Protein AF-A0AAJ2H189-F1 (afdb_monomer_lite)

Sequence (120 aa):
MLAPIDTVSLALMANRYSSRPDVSALKIMAADKRVLATSGSAPTRSGEIFNKKIMLDQQPIGDVELTLIKPSIGELIRMQWPPILLSLLVHGLLWLLYRVVARPTRREYLQSLAREQQLQ

Secondary structure (DSSP, 8-state):
-PPP--HHHHHHHHHTTTT-TTEEEEEEEETT--EEEEE-S-TTS-EEEEEEEEEETTEEEEEEEEEEEPPPHHHHHHHHHHHHHHHHHHHHHHHHHHHHHSS--HHHHHHHHHHHHH--

pLDDT: mean 82.39, std 9.26, range [44.53, 97.56]

Structure (mmCIF, N/CA/C/O backbone):
data_AF-A0AAJ2H189-F1
#
_entry.id   AF-A0AAJ2H189-F1
#
loop_
_atom_site.group_PDB
_atom_site.id
_atom_site.type_symbol
_atom_site.label_atom_id
_atom_site.label_alt_id
_atom_site.label_comp_id
_atom_site.label_asym_id
_atom_site.label_entity_id
_atom_site.label_seq_id
_atom_site.pdbx_PDB_ins_code
_atom_site.Cartn_x
_atom_site.Cartn_y
_atom_site.Cartn_z
_atom_site.occupancy
_atom_site.B_iso_or_equiv
_atom_site.auth_seq_id
_atom_site.auth_comp_id
_atom_site.auth_asym_id
_atom_site.auth_atom_id
_atom_site.pdbx_PDB_model_num
ATOM 1 N N . MET A 1 1 ? -32.815 2.060 26.288 1.00 44.53 1 MET A N 1
ATOM 2 C CA . MET A 1 1 ? -31.411 1.898 26.727 1.00 44.53 1 MET A CA 1
ATOM 3 C C . MET A 1 1 ? -30.676 1.163 25.622 1.00 44.53 1 MET A C 1
ATOM 5 O O . MET A 1 1 ? -31.143 0.102 25.231 1.00 44.53 1 MET A O 1
ATOM 9 N N . LEU A 1 2 ? -29.613 1.745 25.063 1.00 60.91 2 LEU A N 1
ATOM 10 C CA . LEU A 1 2 ? -28.759 1.040 24.101 1.00 60.91 2 LEU A CA 1
ATOM 11 C C . LEU A 1 2 ? -28.054 -0.110 24.834 1.00 60.91 2 LEU A C 1
ATOM 13 O O . LEU A 1 2 ? -27.625 0.065 25.975 1.00 60.91 2 LEU A O 1
ATOM 17 N N . ALA A 1 3 ? -27.989 -1.285 24.209 1.00 67.75 3 ALA A N 1
ATOM 18 C CA . ALA A 1 3 ? -27.296 -2.438 24.773 1.00 67.75 3 ALA A CA 1
ATOM 19 C C . ALA A 1 3 ? -25.802 -2.120 25.006 1.00 67.75 3 ALA A C 1
ATOM 21 O O . ALA A 1 3 ? -25.241 -1.286 24.286 1.00 67.75 3 ALA A O 1
ATOM 22 N N . PRO A 1 4 ? -25.143 -2.768 25.987 1.00 75.62 4 PRO A N 1
ATOM 23 C CA . PRO A 1 4 ? -23.705 -2.627 26.184 1.00 75.62 4 PRO A CA 1
ATOM 24 C C . PRO A 1 4 ? -22.950 -2.933 24.887 1.00 75.62 4 PRO A C 1
ATOM 26 O O . PRO A 1 4 ? -23.234 -3.924 24.215 1.00 75.62 4 PRO A O 1
ATOM 29 N N . ILE A 1 5 ? -21.997 -2.075 24.530 1.00 79.19 5 ILE A N 1
ATOM 30 C CA . ILE A 1 5 ? -21.192 -2.248 23.319 1.00 79.19 5 ILE A CA 1
ATOM 31 C C . ILE A 1 5 ? -20.252 -3.444 23.518 1.00 79.19 5 ILE A C 1
ATOM 33 O O . ILE A 1 5 ? -19.351 -3.388 24.355 1.00 79.19 5 ILE A O 1
ATOM 37 N N . ASP A 1 6 ? -20.444 -4.503 22.730 1.00 86.88 6 ASP A N 1
ATOM 38 C CA . ASP A 1 6 ? -19.579 -5.685 22.729 1.00 86.88 6 ASP A CA 1
ATOM 39 C C . ASP A 1 6 ? -18.304 -5.432 21.909 1.00 86.88 6 ASP A C 1
ATOM 41 O O . ASP A 1 6 ? -18.258 -5.594 20.687 1.00 86.88 6 ASP A O 1
ATOM 45 N N . THR A 1 7 ? -17.244 -5.023 22.602 1.00 86.69 7 THR A N 1
ATOM 46 C CA . THR A 1 7 ? -15.932 -4.750 22.004 1.00 86.69 7 THR A CA 1
ATOM 47 C C . THR A 1 7 ? -15.238 -6.007 21.480 1.00 86.69 7 THR A C 1
ATOM 49 O O . THR A 1 7 ? -14.452 -5.910 20.537 1.00 86.69 7 THR A O 1
ATOM 52 N N . VAL A 1 8 ? -15.543 -7.190 22.026 1.00 87.25 8 VAL A N 1
ATOM 53 C CA . VAL A 1 8 ? -14.915 -8.457 21.619 1.00 87.25 8 VAL A CA 1
ATOM 54 C C . VAL A 1 8 ? -15.431 -8.879 20.250 1.00 87.25 8 VAL A C 1
ATOM 56 O O . VAL A 1 8 ? -14.637 -9.147 19.344 1.00 87.25 8 VAL A O 1
ATOM 59 N N . SER A 1 9 ? -16.750 -8.867 20.054 1.00 86.12 9 SER A N 1
ATOM 60 C CA . SER A 1 9 ? -17.349 -9.169 18.749 1.00 86.12 9 SER A CA 1
ATOM 61 C C . SER A 1 9 ? -16.932 -8.156 17.680 1.00 86.12 9 SER A C 1
ATOM 63 O O . SER A 1 9 ? -16.628 -8.540 16.547 1.00 86.12 9 SER A O 1
ATOM 65 N N . LEU A 1 10 ? -16.837 -6.871 18.041 1.00 87.62 10 LEU A N 1
ATOM 66 C CA . LEU A 1 10 ? -16.329 -5.827 17.145 1.00 87.62 10 LEU A CA 1
ATOM 67 C C . LEU A 1 10 ? -14.865 -6.066 16.752 1.00 87.62 10 LEU A C 1
ATOM 69 O O . LEU A 1 10 ? -14.518 -5.911 15.581 1.00 87.62 10 LEU A O 1
ATOM 73 N N . ALA A 1 11 ? -14.016 -6.490 17.690 1.00 86.88 11 ALA A N 1
ATOM 74 C CA . ALA A 1 11 ? -12.623 -6.824 17.408 1.00 86.88 11 ALA A CA 1
ATOM 75 C C . ALA A 1 11 ? -12.496 -8.044 16.483 1.00 86.88 11 ALA A C 1
ATOM 77 O O . ALA A 1 11 ? -11.724 -8.007 15.525 1.00 86.88 11 ALA A O 1
ATOM 78 N N . LEU A 1 12 ? -13.292 -9.096 16.702 1.00 88.69 12 LEU A N 1
ATOM 79 C CA . LEU A 1 12 ? -13.321 -10.274 15.827 1.00 88.69 12 LEU A CA 1
ATOM 80 C C . LEU A 1 12 ? -13.803 -9.929 14.414 1.00 88.69 12 LEU A C 1
ATOM 82 O O . LEU A 1 12 ? -13.248 -10.419 13.428 1.00 88.69 12 LEU A O 1
ATOM 86 N N . MET A 1 13 ? -14.816 -9.068 14.302 1.00 87.56 13 MET A N 1
ATOM 87 C CA . MET A 1 13 ? -15.312 -8.580 13.017 1.00 87.56 13 MET A CA 1
ATOM 88 C C . MET A 1 13 ? -14.258 -7.731 12.298 1.00 87.56 13 MET A C 1
ATOM 90 O O . MET A 1 13 ? -14.016 -7.945 11.109 1.00 87.56 13 MET A O 1
ATOM 94 N N . ALA A 1 14 ? -13.590 -6.822 13.013 1.00 86.88 14 ALA A N 1
ATOM 95 C CA . ALA A 1 14 ? -12.510 -6.012 12.460 1.00 86.88 14 ALA A CA 1
ATOM 96 C C . ALA A 1 14 ? -11.324 -6.879 11.999 1.00 86.88 14 ALA A C 1
ATOM 98 O O . ALA A 1 14 ? -10.769 -6.642 10.926 1.00 86.88 14 ALA A O 1
ATOM 99 N N . ASN A 1 15 ? -10.997 -7.943 12.744 1.00 87.75 15 ASN A N 1
ATOM 100 C CA . ASN A 1 15 ? -9.894 -8.851 12.431 1.00 87.75 15 ASN A CA 1
ATOM 101 C C . ASN A 1 15 ? -10.063 -9.627 11.122 1.00 87.75 15 ASN A C 1
ATOM 103 O O . ASN A 1 15 ? -9.075 -10.029 10.518 1.00 87.75 15 ASN A O 1
ATOM 107 N N . ARG A 1 16 ? -11.284 -9.783 10.601 1.00 85.12 16 ARG A N 1
ATOM 108 C CA . ARG A 1 16 ? -11.476 -10.394 9.272 1.00 85.12 16 ARG A CA 1
ATOM 109 C C . ARG A 1 16 ? -10.827 -9.585 8.150 1.00 85.12 16 ARG A C 1
ATOM 111 O O . ARG A 1 16 ? -10.478 -10.150 7.118 1.00 85.12 16 ARG A O 1
ATOM 118 N N . TYR A 1 17 ? -10.654 -8.282 8.351 1.00 81.56 17 TYR A N 1
ATOM 119 C CA . TYR A 1 17 ? -10.084 -7.378 7.359 1.00 81.56 17 TYR A CA 1
ATOM 120 C C . TYR A 1 17 ? -8.574 -7.165 7.527 1.00 81.56 17 TYR A C 1
ATOM 122 O O . TYR A 1 17 ? -7.965 -6.578 6.638 1.00 81.56 17 TYR A O 1
ATOM 130 N N . SER A 1 18 ? -7.953 -7.678 8.598 1.00 77.81 18 SER A N 1
ATOM 131 C CA . SER A 1 18 ? -6.507 -7.527 8.839 1.00 77.81 18 SER A CA 1
ATOM 132 C C . SER A 1 18 ? -5.641 -8.278 7.828 1.00 77.81 18 SER A C 1
ATOM 134 O O . SER A 1 18 ? -4.544 -7.830 7.509 1.00 77.81 18 SER A O 1
ATOM 136 N N . SER A 1 19 ? -6.155 -9.388 7.294 1.00 78.00 19 SER A N 1
ATOM 137 C CA . SER A 1 19 ? -5.468 -10.247 6.322 1.00 78.00 19 SER A CA 1
ATOM 138 C C . SER A 1 19 ? -5.495 -9.712 4.887 1.00 78.00 19 SER A C 1
ATOM 140 O O . SER A 1 19 ? -4.858 -10.291 4.007 1.00 78.00 19 SER A O 1
ATOM 142 N N . ARG A 1 20 ? -6.229 -8.622 4.622 1.00 79.50 20 ARG A N 1
ATOM 143 C CA . ARG A 1 20 ? -6.278 -8.025 3.286 1.00 79.50 20 ARG A CA 1
ATOM 144 C C . ARG A 1 20 ? -5.016 -7.197 3.037 1.00 79.50 20 ARG A C 1
ATOM 146 O O . ARG A 1 20 ? -4.746 -6.289 3.820 1.00 79.50 20 ARG A O 1
ATOM 153 N N . PRO A 1 21 ? -4.293 -7.436 1.929 1.00 74.00 21 PRO A N 1
ATOM 154 C CA . PRO A 1 21 ? -3.051 -6.723 1.627 1.00 74.00 21 PRO A CA 1
ATOM 155 C C . PRO A 1 21 ? -3.260 -5.222 1.389 1.00 74.00 21 PRO A C 1
ATOM 157 O O . PRO A 1 21 ? -2.318 -4.454 1.531 1.00 74.00 21 PRO A O 1
ATOM 160 N N . ASP A 1 22 ? -4.484 -4.792 1.079 1.00 78.88 22 ASP A N 1
ATOM 161 C CA . ASP A 1 22 ? -4.803 -3.386 0.810 1.00 78.88 22 ASP A CA 1
ATOM 162 C C . ASP A 1 22 ? -5.206 -2.609 2.075 1.00 78.88 22 ASP A C 1
ATOM 164 O O . ASP A 1 22 ? -5.320 -1.384 2.041 1.00 78.88 22 ASP A O 1
ATOM 168 N N . VAL A 1 23 ? -5.435 -3.294 3.203 1.00 80.19 23 VAL A N 1
ATOM 169 C CA . VAL A 1 23 ? -5.921 -2.685 4.449 1.00 80.19 23 VAL A CA 1
ATOM 170 C C . VAL A 1 23 ? -4.765 -2.507 5.429 1.00 80.19 23 VAL A C 1
ATOM 172 O O . VAL A 1 23 ? -4.207 -3.467 5.956 1.00 80.19 23 VAL A O 1
ATOM 175 N N . SER A 1 24 ? -4.427 -1.249 5.707 1.00 82.69 24 SER A N 1
ATOM 176 C CA . SER A 1 24 ? -3.389 -0.869 6.669 1.00 82.69 24 SER A CA 1
ATOM 177 C C . SER A 1 24 ? -3.902 -1.001 8.103 1.00 82.69 24 SER A C 1
ATOM 179 O O . SER A 1 24 ? -3.295 -1.672 8.944 1.00 82.69 24 SER A O 1
ATOM 181 N N . ALA A 1 25 ? -5.058 -0.380 8.357 1.00 85.69 25 ALA A N 1
ATOM 182 C CA . ALA A 1 25 ? -5.704 -0.309 9.658 1.00 85.69 25 ALA A CA 1
ATOM 183 C C . ALA A 1 25 ? -7.226 -0.211 9.504 1.00 85.69 25 ALA A C 1
ATOM 185 O O . ALA A 1 25 ? -7.724 0.403 8.563 1.00 85.69 25 ALA A O 1
ATOM 186 N N . LEU A 1 26 ? -7.961 -0.772 10.454 1.00 87.69 26 LEU A N 1
ATOM 187 C CA . LEU A 1 26 ? -9.397 -0.609 10.616 1.00 87.69 26 LEU A CA 1
ATOM 188 C C . LEU A 1 26 ? -9.671 -0.263 12.076 1.00 87.69 26 LEU A C 1
ATOM 190 O O . LEU A 1 26 ? -9.319 -1.026 12.975 1.00 87.69 26 LEU A O 1
ATOM 194 N N . LYS A 1 27 ? -10.318 0.872 12.308 1.00 89.81 27 LYS A N 1
ATOM 195 C CA . LYS A 1 27 ? -10.608 1.398 13.635 1.00 89.81 27 LYS A CA 1
ATOM 196 C C . LYS A 1 27 ? -12.100 1.662 13.761 1.00 89.81 27 LYS A C 1
ATOM 198 O O . LYS A 1 27 ? -12.682 2.400 12.974 1.00 89.81 27 LYS A O 1
ATOM 203 N N . ILE A 1 28 ? -12.718 1.049 14.760 1.00 89.12 28 ILE A N 1
ATOM 204 C CA . ILE A 1 28 ? -14.128 1.238 15.099 1.00 89.12 28 ILE A CA 1
ATOM 205 C C . ILE A 1 28 ? -14.173 2.104 16.352 1.00 89.12 28 ILE A C 1
ATOM 207 O O . ILE A 1 28 ? -13.521 1.792 17.351 1.00 89.12 28 ILE A O 1
ATOM 211 N N . MET A 1 29 ? -14.922 3.197 16.296 1.00 91.31 29 MET A N 1
ATOM 212 C CA . MET A 1 29 ? -15.018 4.195 17.355 1.00 91.31 29 MET A CA 1
ATOM 213 C C . MET A 1 29 ? -16.472 4.382 17.778 1.00 91.31 29 MET A C 1
ATOM 215 O O . MET A 1 29 ? -17.381 4.315 16.953 1.00 91.31 29 MET A O 1
ATOM 219 N N . ALA A 1 30 ? -16.689 4.623 19.067 1.00 88.12 30 ALA A N 1
ATOM 220 C CA . ALA A 1 30 ? -17.978 5.058 19.593 1.00 88.12 30 ALA A CA 1
ATOM 221 C C . ALA A 1 30 ? -18.241 6.535 19.244 1.00 88.12 30 ALA A C 1
ATOM 223 O O . ALA A 1 30 ? -17.350 7.249 18.780 1.00 88.12 30 ALA A O 1
ATOM 224 N N . ALA A 1 31 ? -19.471 7.002 19.476 1.00 85.81 31 ALA A N 1
ATOM 225 C CA . ALA A 1 31 ? -19.878 8.391 19.229 1.00 85.81 31 ALA A CA 1
ATOM 226 C C . ALA A 1 31 ? -19.038 9.438 19.999 1.00 85.81 31 ALA A C 1
ATOM 228 O O . ALA A 1 31 ? -18.918 10.580 19.564 1.00 85.81 31 ALA A O 1
ATOM 229 N N . ASP A 1 32 ? -18.417 9.040 21.113 1.00 86.38 32 ASP A N 1
ATOM 230 C CA . ASP A 1 32 ? -17.480 9.829 21.927 1.00 86.38 32 ASP A CA 1
ATOM 231 C C . ASP A 1 32 ? -16.029 9.805 21.395 1.00 86.38 32 ASP A C 1
ATOM 233 O O . ASP A 1 32 ? -15.114 10.300 22.051 1.00 86.38 32 ASP A O 1
ATOM 237 N N . LYS A 1 33 ? -15.800 9.209 20.218 1.00 84.19 33 LYS A N 1
ATOM 238 C CA . LYS A 1 33 ? -14.486 8.936 19.609 1.00 84.19 33 LYS A CA 1
ATOM 239 C C . LYS A 1 33 ? -13.582 7.981 20.392 1.00 84.19 33 LYS A C 1
ATOM 241 O O . LYS A 1 33 ? -12.406 7.827 20.047 1.00 84.19 33 LYS A O 1
ATOM 246 N N . ARG A 1 34 ? -14.104 7.279 21.398 1.00 87.62 34 ARG A N 1
ATOM 247 C CA . ARG A 1 34 ? -13.372 6.203 22.067 1.00 87.62 34 ARG A CA 1
ATOM 248 C C . ARG A 1 34 ? -13.197 5.027 21.115 1.00 87.62 34 ARG A C 1
ATOM 250 O O . ARG A 1 34 ? -14.137 4.606 20.445 1.00 87.62 34 ARG A O 1
ATOM 257 N N . VAL A 1 35 ? -11.989 4.475 21.071 1.00 87.94 35 VAL A N 1
ATOM 258 C CA . VAL A 1 35 ? -11.678 3.304 20.243 1.00 87.94 35 VAL A CA 1
ATOM 259 C C . VAL A 1 35 ? -12.318 2.067 20.863 1.00 87.94 35 VAL A C 1
ATOM 261 O O . VAL A 1 35 ? -12.018 1.724 22.002 1.00 87.94 35 VAL A O 1
ATOM 264 N N . LEU A 1 36 ? -13.200 1.410 20.113 1.00 88.38 36 LEU A N 1
ATOM 265 C CA . LEU A 1 36 ? -13.891 0.187 20.527 1.00 88.38 36 LEU A CA 1
ATOM 266 C C . LEU A 1 36 ? -13.172 -1.066 20.033 1.00 88.38 36 LEU A C 1
ATOM 268 O O . LEU A 1 36 ? -13.118 -2.069 20.737 1.00 88.38 36 LEU A O 1
ATOM 272 N N . ALA A 1 37 ? -12.622 -1.000 18.823 1.00 88.50 37 ALA A N 1
ATOM 273 C CA . ALA A 1 37 ? -11.840 -2.067 18.223 1.00 88.50 37 ALA A CA 1
ATOM 274 C C . ALA A 1 37 ? -10.828 -1.485 17.233 1.00 88.50 37 ALA A C 1
ATOM 276 O O . ALA A 1 37 ? -11.101 -0.496 16.549 1.00 88.50 37 ALA A O 1
ATOM 277 N N . THR A 1 38 ? -9.662 -2.117 17.157 1.00 86.44 38 THR A N 1
ATOM 278 C CA . THR A 1 38 ? -8.618 -1.807 16.180 1.00 86.44 38 THR A CA 1
ATOM 279 C C . THR A 1 38 ? -8.128 -3.101 15.551 1.00 86.44 38 THR A C 1
ATOM 281 O O . THR A 1 38 ? -8.060 -4.137 16.213 1.00 86.44 38 THR A O 1
ATOM 284 N N . SER A 1 39 ? -7.818 -3.057 14.266 1.00 83.25 39 SER A N 1
ATOM 285 C CA . SER A 1 39 ? -7.270 -4.179 13.523 1.00 83.25 39 SER A CA 1
ATOM 286 C C . SER A 1 39 ? -6.435 -3.685 12.345 1.00 83.25 39 SER A C 1
ATOM 288 O O . SER A 1 39 ? -6.461 -2.500 12.021 1.00 83.25 39 SER A O 1
ATOM 290 N N . GLY A 1 40 ? -5.697 -4.581 11.698 1.00 76.25 40 GLY A N 1
ATOM 291 C CA . GLY A 1 40 ? -4.816 -4.264 10.577 1.00 76.25 40 GLY A CA 1
ATOM 292 C C . GLY A 1 40 ? -3.385 -4.727 10.805 1.00 76.25 40 GLY A C 1
ATOM 293 O O . GLY A 1 40 ? -2.959 -4.971 11.933 1.00 76.25 40 GLY A O 1
ATOM 294 N N . SER A 1 41 ? -2.656 -4.861 9.703 1.00 71.25 41 SER A N 1
ATOM 295 C CA . SER A 1 41 ? -1.294 -5.400 9.683 1.00 71.25 41 SER A CA 1
ATOM 296 C C . SER A 1 41 ? -0.220 -4.328 9.891 1.00 71.25 41 SER A C 1
ATOM 298 O O . SER A 1 41 ? 0.928 -4.653 10.185 1.00 71.25 41 SER A O 1
ATOM 300 N N . ALA A 1 42 ? -0.570 -3.048 9.733 1.00 70.19 42 ALA A N 1
ATOM 301 C CA . ALA A 1 42 ? 0.373 -1.939 9.835 1.00 70.19 42 ALA A CA 1
ATOM 302 C C . ALA A 1 42 ? -0.313 -0.656 10.350 1.00 70.19 42 ALA A C 1
ATOM 304 O O . ALA A 1 42 ? -0.389 0.336 9.630 1.00 70.19 42 ALA A O 1
ATOM 305 N N . PRO A 1 43 ? -0.792 -0.624 11.608 1.00 63.50 43 PRO A N 1
ATOM 306 C CA . PRO A 1 43 ? -1.604 0.479 12.136 1.00 63.50 43 PRO A CA 1
ATOM 307 C C . PRO A 1 43 ? -0.913 1.854 12.146 1.00 63.50 43 PRO A C 1
ATOM 309 O O . PRO A 1 43 ? -1.586 2.877 12.208 1.00 63.50 43 PRO A O 1
ATOM 312 N N . THR A 1 44 ? 0.419 1.895 12.070 1.00 68.12 44 THR A N 1
ATOM 313 C CA . THR A 1 44 ? 1.226 3.124 11.989 1.00 68.12 44 THR A CA 1
ATOM 314 C C . THR A 1 44 ? 1.580 3.531 10.556 1.00 68.12 44 THR A C 1
ATOM 316 O O . THR A 1 44 ? 2.158 4.597 10.346 1.00 68.12 44 THR A O 1
ATOM 319 N N . ARG A 1 45 ? 1.264 2.699 9.554 1.00 68.31 45 ARG A N 1
ATOM 320 C CA . ARG A 1 45 ? 1.564 2.984 8.150 1.00 68.31 45 ARG A CA 1
ATOM 321 C C . ARG A 1 45 ? 0.530 3.968 7.615 1.00 68.31 45 ARG A C 1
ATOM 323 O O . ARG A 1 45 ? -0.633 3.620 7.406 1.00 68.31 45 ARG A O 1
ATOM 330 N N . SER A 1 46 ? 0.990 5.197 7.395 1.00 65.75 46 SER A N 1
ATOM 331 C CA . SER A 1 46 ? 0.209 6.273 6.791 1.00 65.75 46 SER A CA 1
ATOM 332 C C . SER A 1 46 ? -0.296 5.873 5.407 1.00 65.75 46 SER A C 1
ATOM 334 O O . SER A 1 46 ? 0.430 5.281 4.604 1.00 65.75 46 SER A O 1
ATOM 336 N N . GLY A 1 47 ? -1.544 6.220 5.125 1.00 76.06 47 GLY A N 1
ATOM 337 C CA . GLY A 1 47 ? -2.245 5.819 3.917 1.00 76.06 47 GLY A CA 1
ATOM 338 C C . GLY A 1 47 ? -3.466 6.690 3.673 1.00 76.06 47 GLY A C 1
ATOM 339 O O . GLY A 1 47 ? -3.626 7.737 4.301 1.00 76.06 47 GLY A O 1
ATOM 340 N N . GLU A 1 48 ? -4.314 6.273 2.744 1.00 81.44 48 GLU A N 1
ATOM 341 C CA . GLU A 1 48 ? -5.578 6.964 2.503 1.00 81.44 48 GLU A CA 1
ATOM 342 C C . GLU A 1 48 ? -6.583 6.579 3.590 1.00 81.44 48 GLU A C 1
ATOM 344 O O . GLU A 1 48 ? -6.780 5.393 3.856 1.00 81.44 48 GLU A O 1
ATOM 349 N N . ILE A 1 49 ? -7.177 7.580 4.242 1.00 85.94 49 ILE A N 1
ATOM 350 C CA . ILE A 1 49 ? -8.077 7.388 5.379 1.00 85.94 49 ILE A CA 1
ATOM 351 C C . ILE A 1 49 ? -9.511 7.614 4.913 1.00 85.94 49 ILE A C 1
ATOM 353 O O . ILE A 1 49 ? -9.885 8.718 4.519 1.00 85.94 49 ILE A O 1
ATOM 357 N N . PHE A 1 50 ? -10.327 6.576 5.023 1.00 85.56 50 PHE A N 1
ATOM 358 C CA . PHE A 1 50 ? -11.756 6.622 4.760 1.00 85.56 50 PHE A CA 1
ATOM 359 C C . PHE A 1 50 ? -12.507 6.582 6.082 1.00 85.56 50 PHE A C 1
ATOM 361 O O . PHE A 1 50 ? -12.409 5.610 6.827 1.00 85.56 50 PHE A O 1
ATOM 368 N N . ASN A 1 51 ? -13.283 7.624 6.367 1.00 88.44 51 ASN A N 1
ATOM 369 C CA . ASN A 1 51 ? -14.140 7.679 7.546 1.00 88.44 51 ASN A CA 1
ATOM 370 C C . ASN A 1 51 ? -15.609 7.530 7.136 1.00 88.44 51 ASN A C 1
ATOM 372 O O . ASN A 1 51 ? -16.080 8.216 6.225 1.00 88.44 51 ASN A O 1
ATOM 376 N N . LYS A 1 52 ? -16.338 6.647 7.819 1.00 88.31 52 LYS A N 1
ATOM 377 C CA . LYS A 1 52 ? -17.780 6.482 7.652 1.00 88.31 52 LYS A CA 1
ATOM 378 C C . LYS A 1 52 ? -18.488 6.509 9.001 1.00 88.31 52 LYS A C 1
ATOM 380 O O . LYS A 1 52 ? -18.240 5.659 9.855 1.00 88.31 52 LYS A O 1
ATOM 385 N N . LYS A 1 53 ? -19.430 7.444 9.145 1.00 88.06 53 LYS A N 1
ATOM 386 C CA . LYS A 1 53 ? -20.308 7.536 10.316 1.00 88.06 53 LYS A CA 1
ATOM 387 C C . LYS A 1 53 ? -21.323 6.398 10.320 1.00 88.06 53 LYS A C 1
ATOM 389 O O . LYS A 1 53 ? -21.943 6.111 9.293 1.00 88.06 53 LYS A O 1
ATOM 394 N N . ILE A 1 54 ? -21.523 5.784 11.478 1.00 84.94 54 ILE A N 1
ATOM 395 C CA . ILE A 1 54 ? -22.584 4.809 11.724 1.00 84.94 54 ILE A CA 1
ATOM 396 C C . ILE A 1 54 ? -23.773 5.557 12.329 1.00 84.94 54 ILE A C 1
ATOM 398 O O . ILE A 1 54 ? -23.655 6.160 13.396 1.00 84.94 54 ILE A O 1
ATOM 402 N N . MET A 1 55 ? -24.922 5.505 11.654 1.00 86.38 55 MET A N 1
ATOM 403 C CA . MET A 1 55 ? -26.168 6.101 12.136 1.00 86.38 55 MET A CA 1
ATOM 404 C C . MET A 1 55 ? -27.170 5.009 12.501 1.00 86.38 55 MET A C 1
ATOM 406 O O . MET A 1 55 ? -27.375 4.075 11.728 1.00 86.38 55 MET A O 1
ATOM 410 N N . LEU A 1 56 ? -27.804 5.146 13.661 1.00 83.56 56 LEU A N 1
ATOM 411 C CA . LEU A 1 56 ? -28.946 4.345 14.084 1.00 83.56 56 LEU A CA 1
ATOM 412 C C . LEU A 1 56 ? -30.086 5.309 14.380 1.00 83.56 56 LEU A C 1
ATOM 414 O O . LEU A 1 56 ? -29.924 6.200 15.206 1.00 83.56 56 LEU A O 1
ATOM 418 N N . ASP A 1 57 ? -31.204 5.150 13.677 1.00 82.81 57 ASP A N 1
ATOM 419 C CA . ASP A 1 57 ? -32.387 6.003 13.847 1.00 82.81 57 ASP A CA 1
ATOM 420 C C . ASP A 1 57 ? -32.051 7.510 13.827 1.00 82.81 57 ASP A C 1
ATOM 422 O O . ASP A 1 57 ? -32.397 8.279 14.718 1.00 82.81 57 ASP A O 1
ATOM 426 N N . GLN A 1 58 ? -31.263 7.913 12.821 1.00 79.94 58 GLN A N 1
ATOM 427 C CA . GLN A 1 58 ? -30.763 9.283 12.614 1.00 79.94 58 GLN A CA 1
ATOM 428 C C . GLN A 1 58 ? -29.798 9.819 13.689 1.00 79.94 58 GLN A C 1
ATOM 430 O O . GLN A 1 58 ? -29.291 10.932 13.545 1.00 79.94 58 GLN A O 1
ATOM 435 N N . GLN A 1 59 ? -29.449 9.029 14.708 1.00 81.38 59 GLN A N 1
ATOM 436 C CA . GLN A 1 59 ? -28.429 9.386 15.691 1.00 81.38 59 GLN A CA 1
ATOM 437 C C . GLN A 1 59 ? -27.074 8.749 15.342 1.00 81.38 59 GLN A C 1
ATOM 439 O O . GLN A 1 59 ? -27.007 7.548 15.063 1.00 81.38 59 GLN A O 1
ATOM 444 N N . PRO A 1 60 ? -25.970 9.519 15.342 1.00 83.44 60 PRO A N 1
ATOM 445 C CA . PRO A 1 60 ? -24.638 8.962 15.146 1.00 83.44 60 PRO A CA 1
ATOM 446 C C . PRO A 1 60 ? -24.243 8.134 16.376 1.00 83.44 60 PRO A C 1
ATOM 448 O O . PRO A 1 60 ? -24.096 8.670 17.471 1.00 83.44 60 PRO A O 1
ATOM 451 N N . ILE A 1 61 ? -24.062 6.827 16.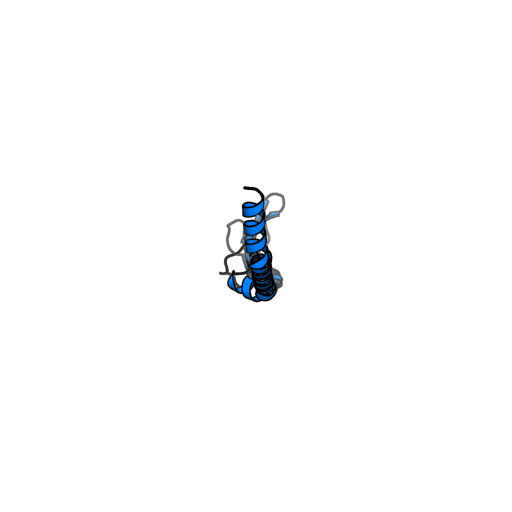192 1.00 86.81 61 ILE A N 1
ATOM 452 C CA . ILE A 1 61 ? -23.697 5.890 17.269 1.00 86.81 61 ILE A CA 1
ATOM 453 C C . ILE A 1 61 ? -22.202 5.547 17.287 1.00 86.81 61 ILE A C 1
ATOM 455 O O . ILE A 1 61 ? -21.706 4.983 18.263 1.00 86.81 61 ILE A O 1
ATOM 459 N N . GLY A 1 62 ? -21.467 5.912 16.236 1.00 87.50 6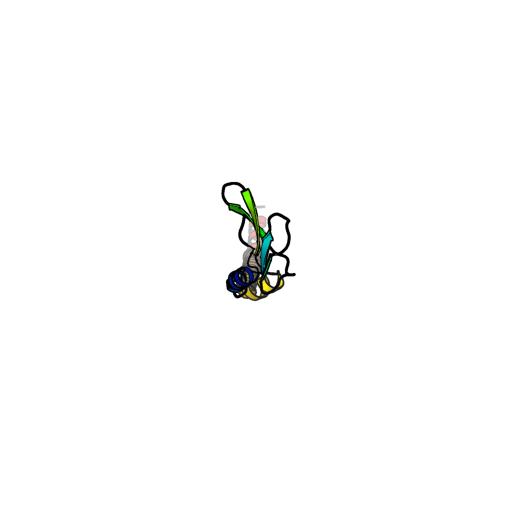2 GLY A N 1
ATOM 460 C CA . GLY A 1 62 ? -20.030 5.689 16.132 1.00 87.50 62 GLY A CA 1
ATOM 461 C C . GLY A 1 62 ? -19.481 6.001 14.748 1.00 87.50 62 GLY A C 1
ATOM 462 O O . GLY A 1 62 ? -20.224 6.405 13.856 1.00 87.50 62 GLY A O 1
ATOM 463 N N . ASP A 1 63 ? -18.186 5.768 14.571 1.00 89.75 63 ASP A N 1
ATOM 464 C CA . ASP A 1 63 ? -17.450 6.007 13.331 1.00 89.75 63 ASP A CA 1
ATOM 465 C C . ASP A 1 63 ? -16.559 4.800 13.012 1.00 89.75 63 ASP A C 1
ATOM 467 O O . ASP A 1 63 ? -15.956 4.199 13.903 1.00 89.75 63 ASP A O 1
ATOM 471 N N . VAL A 1 64 ? -16.440 4.461 11.730 1.00 89.00 64 VAL A N 1
ATOM 472 C CA . VAL A 1 64 ? -15.465 3.483 11.236 1.00 89.00 64 VAL A CA 1
ATOM 473 C C . VAL A 1 64 ? -14.440 4.212 10.393 1.00 89.00 64 VAL A C 1
ATOM 475 O O . VAL A 1 64 ? -14.787 4.896 9.432 1.00 89.00 64 VAL A O 1
ATOM 478 N N . GLU A 1 65 ? -13.176 4.044 10.746 1.00 88.62 65 GLU A N 1
ATOM 479 C CA . GLU A 1 65 ? -12.036 4.573 10.019 1.00 88.62 65 GLU A CA 1
ATOM 480 C C . GLU A 1 65 ? -11.262 3.407 9.397 1.00 88.62 65 GLU A C 1
ATOM 482 O O . GLU A 1 65 ? -10.818 2.495 10.094 1.00 88.62 65 GLU A O 1
ATOM 487 N N . LEU A 1 66 ? -11.145 3.416 8.073 1.00 86.75 66 LEU A N 1
ATOM 488 C CA . LEU A 1 66 ? -10.390 2.447 7.291 1.00 86.75 66 LEU A CA 1
ATOM 489 C C . LEU A 1 66 ? -9.199 3.158 6.657 1.00 86.75 66 LEU A C 1
ATOM 491 O O . LEU A 1 66 ? -9.378 4.065 5.848 1.00 86.75 66 LEU A O 1
ATOM 495 N N . THR A 1 67 ? -7.995 2.709 6.980 1.00 86.00 67 THR A N 1
ATOM 496 C CA . THR A 1 67 ? -6.764 3.192 6.358 1.00 86.00 67 THR A CA 1
ATOM 497 C C . THR A 1 67 ? -6.318 2.182 5.312 1.00 86.00 67 THR A C 1
ATOM 499 O O . THR A 1 67 ? -6.007 1.039 5.652 1.00 86.00 67 THR A O 1
ATOM 502 N N . LEU A 1 68 ? -6.270 2.588 4.044 1.00 85.00 68 LEU A N 1
ATOM 503 C CA . LEU A 1 68 ? -5.748 1.763 2.954 1.00 85.00 68 LEU A CA 1
ATOM 504 C C . LEU A 1 68 ? -4.233 1.911 2.826 1.00 85.00 68 LEU A C 1
ATOM 506 O O . LEU A 1 68 ? -3.679 2.993 3.037 1.00 85.00 68 LEU A O 1
ATOM 510 N N . ILE A 1 69 ? -3.552 0.827 2.455 1.00 81.56 69 ILE A N 1
ATOM 511 C CA . ILE A 1 69 ? -2.109 0.853 2.222 1.00 81.56 69 ILE A CA 1
ATOM 512 C C . ILE A 1 69 ? -1.823 1.656 0.956 1.00 81.56 69 ILE A C 1
ATOM 514 O O . ILE A 1 69 ? -2.176 1.257 -0.150 1.00 81.56 69 ILE A O 1
ATOM 518 N N . LYS A 1 70 ? -1.098 2.767 1.108 1.00 78.75 70 LYS A N 1
ATOM 519 C CA . LYS A 1 70 ? -0.474 3.442 -0.028 1.00 78.75 70 LYS A CA 1
ATOM 520 C C . LYS A 1 70 ? 0.847 2.727 -0.356 1.00 78.75 70 LYS A C 1
ATOM 522 O O . LYS A 1 70 ? 1.710 2.631 0.531 1.00 78.75 70 LYS A O 1
ATOM 527 N N . PRO A 1 71 ? 1.034 2.201 -1.582 1.00 71.31 71 PRO A N 1
ATOM 528 C CA . PRO A 1 71 ? 2.289 1.560 -1.953 1.00 71.31 71 PRO A CA 1
ATOM 529 C C . PRO A 1 71 ? 3.424 2.586 -1.877 1.00 71.31 71 PRO A C 1
ATOM 531 O O . PRO A 1 71 ? 3.290 3.725 -2.329 1.00 71.31 71 PRO A O 1
ATOM 534 N N . SER A 1 72 ? 4.534 2.197 -1.246 1.00 72.75 72 SER A N 1
ATOM 535 C CA . S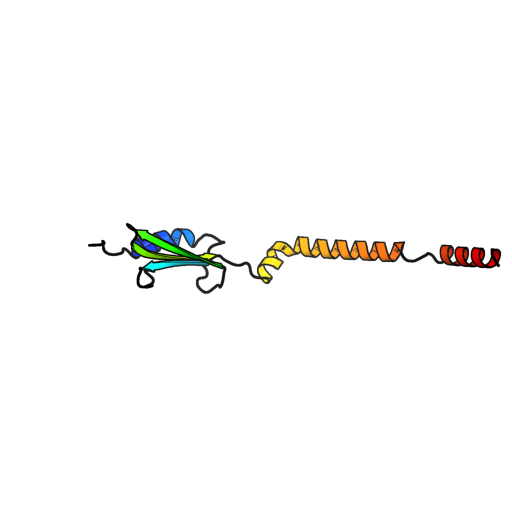ER A 1 72 ? 5.706 3.070 -1.151 1.00 72.75 72 SER A CA 1
ATOM 536 C C . SER A 1 72 ? 6.407 3.160 -2.506 1.00 72.75 72 SER A C 1
ATOM 538 O O . SER A 1 72 ? 6.291 2.247 -3.321 1.00 72.75 72 SER A O 1
ATOM 540 N N . ILE A 1 73 ? 7.186 4.222 -2.736 1.00 76.62 73 ILE A N 1
ATOM 541 C CA . ILE A 1 73 ? 7.973 4.372 -3.974 1.00 76.62 73 ILE A CA 1
ATOM 542 C C . ILE A 1 73 ? 8.877 3.147 -4.197 1.00 76.62 73 ILE A C 1
ATOM 544 O O . ILE A 1 73 ? 8.955 2.637 -5.310 1.00 76.62 73 ILE A O 1
ATOM 548 N N . GLY A 1 74 ? 9.503 2.620 -3.139 1.00 79.06 74 GLY A N 1
ATOM 549 C CA . GLY A 1 74 ? 10.347 1.423 -3.234 1.00 79.06 74 GLY A CA 1
ATOM 550 C C . GLY A 1 74 ? 9.570 0.157 -3.611 1.00 79.06 74 GLY A C 1
ATOM 551 O O . GLY A 1 74 ? 10.056 -0.671 -4.377 1.00 79.06 74 GLY A O 1
ATOM 552 N N . GLU A 1 75 ? 8.339 0.023 -3.126 1.00 79.25 75 GLU A N 1
ATOM 553 C CA . GLU A 1 75 ? 7.458 -1.110 -3.433 1.00 79.25 75 GLU A CA 1
ATOM 554 C C . GLU A 1 75 ? 6.894 -1.017 -4.857 1.00 79.25 75 GLU A C 1
ATOM 556 O O . GLU A 1 75 ? 6.825 -2.020 -5.568 1.00 79.25 75 GLU A O 1
ATOM 561 N N . LEU A 1 76 ? 6.614 0.207 -5.311 1.00 80.50 76 LEU A N 1
ATOM 562 C CA . LEU A 1 76 ? 6.245 0.513 -6.689 1.00 80.50 76 LEU A CA 1
ATOM 563 C C . LEU A 1 76 ? 7.377 0.143 -7.654 1.00 80.50 76 LEU A C 1
ATOM 565 O O . LEU A 1 76 ? 7.129 -0.527 -8.650 1.00 80.50 76 LEU A O 1
ATOM 569 N N . ILE A 1 77 ? 8.626 0.492 -7.323 1.00 84.00 77 ILE A N 1
ATOM 570 C CA . ILE A 1 77 ? 9.806 0.094 -8.105 1.00 84.00 77 ILE A CA 1
ATOM 571 C C . ILE A 1 77 ? 9.949 -1.429 -8.105 1.00 84.00 77 ILE A C 1
ATOM 573 O O . ILE A 1 77 ? 10.118 -2.024 -9.162 1.00 84.00 77 ILE A O 1
ATOM 577 N N . ARG A 1 78 ? 9.819 -2.098 -6.954 1.00 84.50 78 ARG A N 1
ATOM 578 C CA . ARG A 1 78 ? 9.923 -3.564 -6.879 1.00 84.50 78 ARG A CA 1
ATOM 579 C C . ARG A 1 78 ? 8.885 -4.284 -7.748 1.00 84.50 78 ARG A C 1
ATOM 581 O O . ARG A 1 78 ? 9.210 -5.321 -8.319 1.00 84.50 78 ARG A O 1
ATOM 588 N N . MET A 1 79 ? 7.662 -3.765 -7.856 1.00 85.38 79 MET A N 1
ATOM 589 C CA . MET A 1 79 ? 6.618 -4.354 -8.707 1.00 85.38 79 MET A CA 1
ATOM 590 C C . MET A 1 79 ? 6.706 -3.922 -10.175 1.00 85.38 79 MET A C 1
ATOM 592 O O . MET A 1 79 ? 6.388 -4.713 -11.058 1.00 85.38 79 MET A O 1
ATOM 596 N N . GLN A 1 80 ? 7.130 -2.687 -10.452 1.00 87.94 80 GLN A N 1
ATOM 597 C CA . GLN A 1 80 ? 7.065 -2.073 -11.785 1.00 87.94 80 GLN A CA 1
ATOM 598 C C . GLN A 1 80 ? 8.439 -1.794 -12.413 1.00 87.94 80 GLN A C 1
ATOM 600 O O . GLN A 1 80 ? 8.527 -1.074 -13.409 1.00 87.94 80 GLN A O 1
ATOM 605 N N . TRP A 1 81 ? 9.523 -2.376 -11.894 1.00 91.44 81 TRP A N 1
ATOM 606 C CA . TRP A 1 81 ? 10.847 -2.224 -12.503 1.00 91.44 81 TRP A CA 1
ATOM 607 C C . TRP A 1 81 ? 10.927 -2.722 -13.958 1.00 91.44 81 TRP A C 1
ATOM 609 O O . TRP A 1 81 ? 11.620 -2.056 -14.730 1.00 91.44 81 TRP A O 1
ATOM 619 N N . PRO A 1 82 ? 10.236 -3.803 -14.402 1.00 94.31 82 PRO A N 1
ATOM 620 C CA . PRO A 1 82 ? 10.397 -4.261 -15.781 1.00 94.31 82 PRO A CA 1
ATOM 621 C C . PRO A 1 82 ? 9.849 -3.255 -16.812 1.00 94.31 82 PRO A C 1
ATOM 623 O O . PRO A 1 82 ? 10.580 -2.937 -17.750 1.00 94.31 82 PRO A O 1
ATOM 626 N N . PRO A 1 83 ? 8.637 -2.675 -16.648 1.00 92.25 83 PRO A N 1
ATOM 627 C CA . PRO A 1 83 ? 8.159 -1.593 -17.512 1.00 92.25 83 PRO A CA 1
ATOM 628 C C . PRO A 1 83 ? 9.063 -0.355 -17.523 1.00 92.25 83 PRO A C 1
ATOM 630 O O . PRO A 1 83 ? 9.288 0.228 -18.582 1.00 92.25 83 PRO A O 1
ATOM 633 N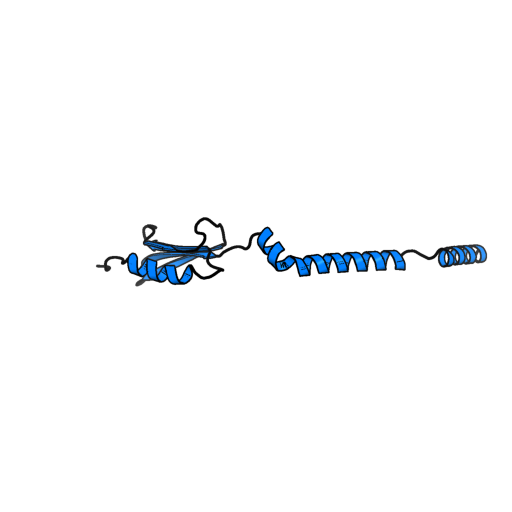 N . ILE A 1 84 ? 9.601 0.043 -16.364 1.00 90.94 84 ILE A N 1
ATOM 634 C CA . ILE A 1 84 ? 10.509 1.196 -16.259 1.00 90.94 84 ILE A CA 1
ATOM 635 C C . ILE A 1 84 ? 11.790 0.932 -17.059 1.00 90.94 84 ILE A C 1
ATOM 637 O O . ILE A 1 84 ? 12.215 1.778 -17.847 1.00 90.94 84 ILE A O 1
ATOM 641 N N . LEU A 1 85 ? 12.377 -0.257 -16.901 1.00 94.00 85 LEU A N 1
ATOM 642 C CA . LEU A 1 85 ? 13.570 -0.658 -17.639 1.00 94.00 85 LEU A CA 1
ATOM 643 C C . LEU A 1 85 ? 13.298 -0.728 -19.145 1.00 94.00 85 LEU A C 1
ATOM 645 O O . LEU A 1 85 ? 14.090 -0.221 -19.935 1.00 94.00 85 LEU A O 1
ATOM 649 N N . LEU A 1 86 ? 12.163 -1.301 -19.547 1.00 96.38 86 LEU A N 1
ATOM 650 C CA . LEU A 1 86 ? 11.764 -1.359 -20.949 1.00 96.38 86 LEU A CA 1
ATOM 651 C C . LEU A 1 86 ? 11.612 0.045 -21.549 1.00 96.38 86 LEU A C 1
ATOM 653 O O . LEU A 1 86 ? 12.117 0.295 -22.639 1.00 96.38 86 LEU A O 1
ATOM 657 N N . SER A 1 87 ? 10.983 0.977 -20.827 1.00 96.00 87 SER A N 1
ATOM 658 C CA . SER A 1 87 ? 10.857 2.374 -21.258 1.00 96.00 87 SER A CA 1
ATOM 659 C C . SER A 1 87 ? 12.222 3.034 -21.472 1.00 96.00 87 SER A C 1
ATOM 661 O O . SER A 1 87 ? 12.428 3.706 -22.486 1.00 96.00 87 SER A O 1
ATOM 663 N N . LEU A 1 88 ? 13.177 2.795 -20.566 1.00 95.75 88 LEU A N 1
ATOM 664 C CA . LEU A 1 88 ? 14.548 3.293 -20.694 1.00 95.75 88 LEU A CA 1
ATOM 665 C C . LEU A 1 88 ? 15.243 2.723 -21.937 1.00 95.75 88 LEU A C 1
ATOM 667 O O . LEU A 1 88 ? 15.869 3.471 -22.689 1.00 95.75 88 LEU A O 1
ATOM 671 N N . LEU A 1 89 ? 15.107 1.416 -22.178 1.00 97.25 89 LEU A N 1
ATOM 672 C CA . LEU A 1 89 ? 15.672 0.763 -23.359 1.00 97.25 89 LEU A CA 1
ATOM 673 C C . LEU A 1 89 ? 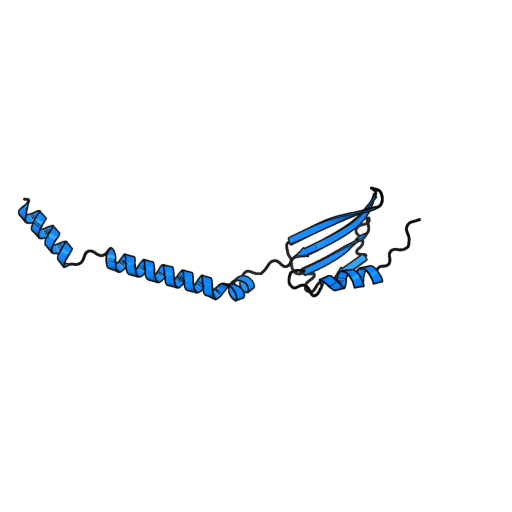15.066 1.318 -24.651 1.00 97.25 89 LEU A C 1
ATOM 675 O O . LEU A 1 89 ? 15.809 1.643 -25.574 1.00 97.25 89 LEU A O 1
ATOM 679 N N . VAL A 1 90 ? 13.741 1.485 -24.705 1.00 97.56 90 VAL A N 1
ATOM 680 C CA . VAL A 1 90 ? 13.038 2.057 -25.863 1.00 97.56 90 VAL A CA 1
ATOM 681 C C . VAL A 1 90 ? 13.510 3.484 -26.136 1.00 97.56 90 VAL A C 1
ATOM 683 O O . VAL A 1 90 ? 13.849 3.801 -27.275 1.00 97.56 90 VAL A O 1
ATOM 686 N N . HIS A 1 91 ? 13.607 4.331 -25.108 1.00 96.94 91 HIS A N 1
ATOM 687 C CA . HIS A 1 91 ? 14.131 5.691 -25.258 1.00 96.94 91 HIS A CA 1
ATOM 688 C C . HIS A 1 91 ? 15.574 5.696 -25.768 1.00 96.94 91 HIS A C 1
ATOM 690 O O . HIS A 1 91 ? 15.892 6.445 -26.691 1.00 96.94 91 HIS A O 1
ATOM 696 N N . GLY A 1 92 ? 16.439 4.843 -25.212 1.00 96.62 92 GLY A N 1
ATOM 697 C CA . GLY A 1 92 ? 17.822 4.710 -25.667 1.00 96.62 92 GLY A CA 1
ATOM 698 C C . GLY A 1 92 ? 17.912 4.279 -27.132 1.00 96.62 92 GLY A C 1
ATOM 699 O O . GLY A 1 92 ? 18.697 4.842 -27.896 1.00 96.62 92 GLY A O 1
ATOM 700 N N . LEU A 1 93 ? 17.067 3.335 -27.549 1.00 96.31 93 LEU A N 1
ATOM 701 C CA . LEU A 1 93 ? 17.018 2.852 -28.926 1.00 96.31 93 LEU A CA 1
ATOM 702 C C . LEU A 1 93 ? 16.551 3.943 -29.895 1.00 96.31 93 LEU A C 1
ATOM 704 O O . LEU A 1 93 ? 17.189 4.166 -30.922 1.00 96.31 93 LEU A O 1
ATOM 708 N N . LEU A 1 94 ? 15.479 4.661 -29.547 1.00 95.25 94 LEU A N 1
ATOM 709 C CA . LEU A 1 94 ? 14.968 5.783 -30.337 1.00 95.25 94 LEU A CA 1
ATOM 710 C C . LEU A 1 94 ? 15.995 6.911 -30.442 1.00 95.25 94 LEU A C 1
ATOM 712 O O . LEU A 1 94 ? 16.185 7.473 -31.518 1.00 95.25 94 LEU A O 1
ATOM 716 N N . TRP A 1 95 ? 16.701 7.212 -29.353 1.00 94.81 95 TRP A N 1
ATOM 717 C CA . TRP A 1 95 ? 17.764 8.212 -29.350 1.00 94.81 95 TRP A CA 1
ATOM 718 C C . TRP A 1 95 ? 18.936 7.814 -30.257 1.00 94.81 95 TRP A C 1
ATOM 720 O O . TRP A 1 95 ? 19.448 8.645 -31.009 1.00 94.81 95 TRP A O 1
ATOM 730 N N . LEU A 1 96 ? 19.342 6.541 -30.235 1.00 92.31 96 LEU A N 1
ATOM 731 C CA . LEU A 1 96 ? 20.379 6.019 -31.128 1.00 92.31 96 LEU A CA 1
ATOM 732 C C . LEU A 1 96 ? 19.937 6.055 -32.593 1.00 92.31 96 LEU A C 1
ATOM 734 O O . LEU A 1 96 ? 20.698 6.522 -33.439 1.00 92.31 96 LEU A O 1
ATOM 738 N N . LEU A 1 97 ? 18.709 5.619 -32.885 1.00 90.88 97 LEU A N 1
ATOM 739 C CA . LEU A 1 97 ? 18.124 5.689 -34.225 1.00 90.88 97 LEU A CA 1
ATOM 740 C C . LEU A 1 97 ? 18.107 7.128 -34.737 1.00 90.88 97 LEU A C 1
ATOM 742 O O . LEU A 1 97 ? 18.609 7.394 -35.827 1.00 90.88 97 LEU A O 1
ATOM 746 N N . TYR A 1 98 ? 17.624 8.066 -33.921 1.00 88.94 98 TYR A N 1
ATOM 747 C CA . TYR A 1 98 ? 17.649 9.486 -34.248 1.00 88.94 98 TYR A CA 1
ATOM 748 C C . TYR A 1 98 ? 19.074 9.971 -34.529 1.00 88.94 98 TYR A C 1
ATOM 750 O O . TYR A 1 98 ? 19.321 10.616 -35.542 1.00 88.94 98 TYR A O 1
ATOM 758 N N . ARG A 1 99 ? 20.045 9.617 -33.681 1.00 85.62 99 ARG A N 1
ATOM 759 C CA . ARG A 1 99 ? 21.444 10.024 -33.858 1.00 85.62 99 ARG A CA 1
ATOM 760 C C . ARG A 1 99 ? 22.071 9.485 -35.146 1.00 85.62 99 ARG A C 1
ATOM 762 O O . ARG A 1 99 ? 22.930 10.163 -35.709 1.00 85.62 99 ARG A O 1
ATOM 769 N N . VAL A 1 100 ? 21.704 8.280 -35.577 1.00 84.69 100 VAL A N 1
ATOM 770 C CA . VAL A 1 100 ? 22.222 7.673 -36.812 1.00 84.69 100 VAL A CA 1
ATOM 771 C C . VAL A 1 100 ? 21.545 8.275 -38.044 1.00 84.69 100 VAL A C 1
ATOM 773 O O . VAL A 1 100 ? 22.243 8.614 -38.991 1.00 84.69 100 VAL A O 1
ATOM 776 N N . VAL A 1 101 ? 20.222 8.460 -38.019 1.00 79.25 101 VAL A N 1
ATOM 777 C CA . VAL A 1 101 ? 19.449 8.988 -39.158 1.00 79.25 101 VAL A CA 1
ATOM 778 C C . VAL A 1 101 ? 19.653 10.494 -39.346 1.00 79.25 101 VAL A C 1
ATOM 780 O O . VAL A 1 101 ? 19.773 10.963 -40.471 1.00 79.25 101 VAL A O 1
ATOM 783 N N . ALA A 1 102 ? 19.725 11.269 -38.263 1.00 72.19 102 ALA A N 1
ATOM 784 C CA . ALA A 1 102 ? 19.834 12.727 -38.333 1.00 72.19 102 ALA A CA 1
ATOM 785 C C . ALA A 1 102 ? 21.263 13.234 -38.594 1.00 72.19 102 ALA A C 1
ATOM 787 O O . ALA A 1 102 ? 21.462 14.437 -38.756 1.00 72.19 102 ALA A O 1
ATOM 788 N N . ARG A 1 103 ? 22.281 12.361 -38.609 1.00 67.50 103 ARG A N 1
ATOM 789 C CA . ARG A 1 103 ? 23.638 12.760 -39.003 1.00 67.50 103 ARG A CA 1
ATOM 790 C C . ARG A 1 103 ? 23.760 12.643 -40.526 1.00 67.50 103 ARG A C 1
ATOM 792 O O . ARG A 1 103 ? 23.877 11.513 -40.996 1.00 67.50 103 ARG A O 1
ATOM 799 N N . PRO A 1 104 ? 23.792 13.760 -41.286 1.00 62.88 104 PRO A N 1
ATOM 800 C CA . PRO A 1 104 ? 24.033 13.697 -42.722 1.00 62.88 104 PRO A CA 1
ATOM 801 C C . PRO A 1 104 ? 25.355 12.980 -42.954 1.00 62.88 104 PRO A C 1
ATOM 803 O O . PRO A 1 104 ? 26.380 13.278 -42.323 1.00 62.88 104 PRO A O 1
ATOM 806 N N . THR A 1 105 ? 25.328 11.973 -43.817 1.00 67.50 105 THR A N 1
ATOM 807 C CA . THR A 1 105 ? 26.543 11.230 -44.119 1.00 67.50 105 THR A CA 1
ATOM 808 C C . THR A 1 105 ? 27.533 12.165 -44.815 1.00 67.50 105 THR A C 1
ATOM 810 O O . THR A 1 105 ? 27.149 13.056 -45.571 1.00 67.50 105 THR A O 1
ATOM 813 N N . ARG A 1 106 ? 28.846 11.981 -44.592 1.00 65.00 106 ARG A N 1
ATOM 814 C CA . ARG A 1 106 ? 29.883 12.826 -45.230 1.00 65.00 106 ARG A CA 1
ATOM 815 C C . ARG A 1 106 ? 29.715 12.925 -46.753 1.00 65.00 106 ARG A C 1
ATOM 817 O O . ARG A 1 106 ? 30.106 13.923 -47.340 1.00 65.00 106 ARG A O 1
ATOM 824 N N . ARG A 1 107 ? 29.137 11.897 -47.383 1.00 64.69 107 ARG A N 1
ATOM 825 C CA . ARG A 1 107 ? 28.837 11.872 -48.819 1.00 64.69 107 ARG A CA 1
ATOM 826 C C . ARG A 1 107 ? 27.726 12.845 -49.207 1.00 64.69 107 ARG A C 1
ATOM 828 O O . ARG A 1 107 ? 27.912 13.579 -50.166 1.00 64.69 107 ARG A O 1
ATOM 835 N N . GLU A 1 108 ? 26.629 12.889 -48.458 1.00 72.31 108 GLU A N 1
ATOM 836 C CA . GLU A 1 108 ? 25.529 13.834 -48.703 1.00 72.31 108 GLU A CA 1
ATOM 837 C C . GLU A 1 108 ? 25.987 15.282 -48.510 1.00 72.31 108 GLU A C 1
ATOM 839 O O . GLU A 1 108 ? 25.660 16.138 -49.324 1.00 72.31 108 GLU A O 1
ATOM 844 N N . TYR A 1 109 ? 26.830 15.536 -47.503 1.00 72.75 109 TYR A N 1
ATOM 845 C CA . TYR A 1 109 ? 27.427 16.854 -47.270 1.00 72.75 109 TYR A CA 1
ATOM 846 C C . TYR A 1 109 ? 28.376 17.298 -48.401 1.00 72.75 109 TYR A C 1
ATOM 848 O O . TYR A 1 109 ? 28.372 18.450 -48.823 1.00 72.75 109 TYR A O 1
ATOM 856 N N . LEU A 1 110 ? 29.195 16.387 -48.936 1.00 77.81 110 LEU A N 1
ATOM 857 C CA . LEU A 1 110 ? 30.062 16.702 -50.079 1.00 77.81 110 LEU A CA 1
ATOM 858 C C . LEU A 1 110 ? 29.257 16.916 -51.369 1.00 77.81 110 LEU A C 1
ATOM 860 O O . LEU A 1 110 ? 29.612 17.768 -52.179 1.00 77.81 110 LEU A O 1
ATOM 864 N N . GLN A 1 111 ? 28.165 16.172 -51.556 1.00 80.12 111 GLN A N 1
ATOM 865 C CA . GLN A 1 111 ? 27.270 16.344 -52.700 1.00 80.12 111 GLN A CA 1
ATOM 866 C C . GLN A 1 111 ? 26.467 17.648 -52.633 1.00 80.12 111 GLN A C 1
ATOM 868 O O . GLN A 1 111 ? 26.238 18.254 -53.679 1.00 80.12 111 GLN A O 1
ATOM 873 N N . SER A 1 112 ? 26.062 18.104 -51.441 1.00 76.44 112 SER A N 1
ATOM 874 C CA . SER A 1 112 ? 25.416 19.411 -51.283 1.00 76.44 112 SER A CA 1
ATOM 875 C C . SER A 1 112 ? 26.379 20.550 -51.614 1.00 76.44 112 SER A C 1
ATOM 877 O O . SER A 1 112 ? 26.025 21.418 -52.404 1.00 76.44 112 SER A O 1
ATOM 879 N N . LEU A 1 113 ? 27.624 20.487 -51.127 1.00 79.06 113 LEU A N 1
ATOM 880 C CA . LEU A 1 113 ? 28.661 21.471 -51.459 1.00 79.06 113 LEU A CA 1
ATOM 881 C C . LEU A 1 113 ? 28.984 21.502 -52.960 1.00 79.06 113 LEU A C 1
ATOM 883 O O . LEU A 1 113 ? 29.100 22.574 -53.545 1.00 79.06 113 LEU A O 1
ATOM 887 N N . ALA A 1 114 ? 29.095 20.336 -53.604 1.00 80.00 114 ALA A N 1
ATOM 888 C CA . ALA A 1 114 ? 29.356 20.261 -55.041 1.00 80.00 114 ALA A CA 1
ATOM 889 C C . ALA A 1 114 ? 28.212 20.865 -55.876 1.00 80.00 114 ALA A C 1
ATOM 891 O O . ALA A 1 114 ? 28.472 21.536 -56.870 1.00 80.00 114 ALA A O 1
ATOM 892 N N . ARG A 1 115 ? 26.948 20.668 -55.467 1.00 80.25 115 ARG A N 1
ATOM 893 C CA . ARG A 1 115 ? 25.796 21.322 -56.114 1.00 80.25 115 ARG A CA 1
ATOM 894 C C . ARG A 1 115 ? 25.793 22.830 -55.903 1.00 80.25 115 ARG A C 1
ATOM 896 O O . ARG A 1 115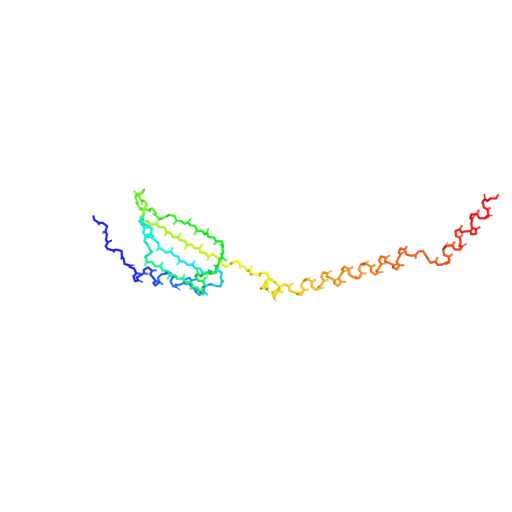 ? 25.493 23.553 -56.842 1.00 80.25 115 ARG A O 1
ATOM 903 N N . GLU A 1 116 ? 26.125 23.301 -54.705 1.00 81.12 116 GLU A N 1
ATOM 904 C CA . GLU A 1 116 ? 26.219 24.737 -54.417 1.00 81.12 116 GLU A CA 1
ATOM 905 C C . GLU A 1 116 ? 27.301 25.416 -55.266 1.00 81.12 116 GLU A C 1
ATOM 907 O O . GLU A 1 116 ? 27.055 26.485 -55.813 1.00 81.12 116 GLU A O 1
ATOM 912 N N . GLN A 1 117 ? 28.451 24.764 -55.467 1.00 79.00 117 GLN A N 1
ATOM 913 C CA . GLN A 1 117 ? 29.509 25.257 -56.358 1.00 79.00 117 GLN A CA 1
ATOM 914 C C . GLN A 1 117 ? 29.129 25.251 -57.846 1.00 79.00 117 GLN A C 1
ATOM 916 O O . GLN A 1 117 ? 29.714 26.002 -58.614 1.00 79.00 117 GLN A O 1
ATOM 921 N N . GLN A 1 118 ? 28.186 24.403 -58.268 1.00 77.69 118 GLN A N 1
ATOM 922 C CA . GLN A 1 118 ? 27.684 24.369 -59.650 1.00 77.69 118 GLN A CA 1
ATOM 923 C C . GLN A 1 118 ? 26.567 25.388 -59.921 1.00 77.69 118 GLN A C 1
ATOM 925 O O . GLN A 1 118 ? 26.227 25.616 -61.079 1.00 77.69 118 GLN A O 1
ATOM 930 N N . LEU A 1 119 ? 25.961 25.945 -58.869 1.00 76.31 119 LEU A N 1
ATOM 931 C CA . LEU A 1 119 ? 24.877 26.929 -58.952 1.00 76.31 119 LEU A CA 1
ATOM 932 C C . LEU A 1 119 ? 25.371 28.382 -58.809 1.00 76.31 119 LEU A C 1
ATOM 934 O O . LEU A 1 119 ? 24.564 29.298 -58.970 1.00 76.31 119 LEU A O 1
ATOM 938 N N . GLN A 1 120 ? 26.656 28.584 -58.497 1.00 57.62 120 GLN A N 1
ATOM 939 C CA . GLN A 1 120 ? 27.363 29.873 -58.530 1.00 57.62 120 GLN A CA 1
ATOM 940 C C . GLN A 1 120 ? 28.059 30.076 -59.876 1.00 57.62 120 GLN A C 1
ATOM 942 O O . GLN A 1 120 ? 28.081 31.240 -60.332 1.00 57.62 120 GLN A O 1
#

Foldseek 3Di:
DDPPDDLPVVQVVLAVCQPPLFWAKKFKAFPVRHTSYIHHDHVPQAADWDKDFDDDPNHGGTIMITGTHDQDPVNCCVVCVVVVVVVVVVVVVVVVVCVVVVDPDPVNVVVVVVVVVVVD

Radius of gyration: 31.75 Å; chains: 1; bounding box: 62×40×86 Å

Organism: NCBI:txid1538159